Protein AF-A0A6J4PIH4-F1 (afdb_monomer_lite)

Secondary structure (DSSP, 8-state):
-IIIIIHHHHHHHHHHHTHHHHHHHHHHHTT--HHHHHHHHHHHHHHHHHHHHHHHHHHHHHH--

Radius of gyration: 14.38 Å; chains: 1; bounding box: 34×16×41 Å

Organism: NCBI:txid349277

Sequence (65 aa):
MWKRYGIPGVALQAPLLTGPLLATLLALALGAPPRPLLLWMLASVVFWGAALTGAAALGFSLFGL

pLDDT: mean 77.6, std 11.07, range [51.12, 90.81]

Foldseek 3Di:
DCPPDNLLPLLQCQVPPPHLVVSLVVCVVVPHDNVSNVVSNVVNCVVVVCVVVVCVVVVCVVVPD

Structure (mmCIF, N/CA/C/O backbone):
data_AF-A0A6J4PIH4-F1
#
_entry.id   AF-A0A6J4PIH4-F1
#
loop_
_atom_site.group_PDB
_atom_site.id
_atom_site.type_symbol
_atom_site.label_atom_id
_atom_site.label_alt_id
_atom_site.label_comp_id
_atom_site.label_asym_id
_atom_site.label_entity_id
_atom_site.label_seq_id
_atom_site.pdbx_PDB_ins_code
_atom_site.Cartn_x
_atom_site.Cartn_y
_atom_site.Cartn_z
_atom_site.occupancy
_atom_site.B_iso_or_equiv
_atom_site.auth_seq_id
_atom_site.auth_comp_id
_atom_site.auth_asym_id
_atom_site.auth_atom_id
_atom_site.pdbx_PDB_model_num
ATOM 1 N N . MET A 1 1 ? -11.713 6.858 10.640 1.00 51.12 1 MET A N 1
ATOM 2 C CA . MET A 1 1 ? -11.023 7.404 9.444 1.00 51.12 1 MET A CA 1
ATOM 3 C C . MET A 1 1 ? -10.201 6.360 8.674 1.00 51.12 1 MET A C 1
ATOM 5 O O . MET A 1 1 ? -10.102 6.461 7.458 1.00 51.12 1 MET A O 1
ATOM 9 N N . TRP A 1 2 ? -9.712 5.293 9.323 1.00 59.53 2 TRP A N 1
ATOM 10 C CA . TRP A 1 2 ? -8.965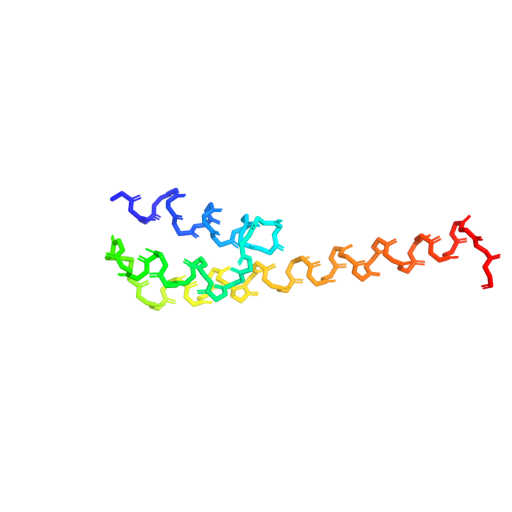 4.203 8.672 1.00 59.53 2 TRP A CA 1
ATOM 11 C C . TRP A 1 2 ? -9.710 3.440 7.553 1.00 59.53 2 TRP A C 1
ATOM 13 O O . TRP A 1 2 ? -9.107 3.157 6.522 1.00 59.53 2 TRP A O 1
ATOM 23 N N . LYS A 1 3 ? -11.015 3.155 7.697 1.00 55.78 3 LYS A N 1
ATOM 24 C CA . LYS A 1 3 ? -11.783 2.297 6.763 1.00 55.78 3 LYS A CA 1
ATOM 25 C C . LYS A 1 3 ? -11.914 2.803 5.314 1.00 55.78 3 LYS A C 1
ATOM 27 O O . LYS A 1 3 ? -12.235 1.989 4.459 1.00 55.78 3 LYS A O 1
ATOM 32 N N . ARG A 1 4 ? -11.729 4.102 5.034 1.00 53.19 4 ARG A N 1
ATOM 33 C CA . ARG A 1 4 ? -12.031 4.677 3.703 1.00 53.19 4 ARG A CA 1
ATOM 34 C C . ARG A 1 4 ? -10.805 5.177 2.932 1.00 53.19 4 ARG A C 1
ATOM 36 O O . ARG A 1 4 ? -10.805 5.059 1.717 1.00 53.19 4 ARG A O 1
ATOM 43 N N . TYR A 1 5 ? -9.768 5.674 3.617 1.00 56.97 5 TYR A N 1
ATOM 44 C CA . TYR A 1 5 ? -8.568 6.225 2.956 1.00 56.97 5 TYR A CA 1
ATOM 45 C C . TYR A 1 5 ? -7.239 5.916 3.662 1.00 56.97 5 TYR A C 1
ATOM 47 O O . TYR A 1 5 ? -6.196 5.953 3.019 1.00 56.97 5 TYR A O 1
ATOM 55 N N . GLY A 1 6 ? -7.250 5.560 4.953 1.00 64.31 6 GLY A N 1
ATOM 56 C CA . GLY A 1 6 ? -6.011 5.304 5.695 1.00 64.31 6 GLY A CA 1
ATOM 57 C C . GLY A 1 6 ? -5.329 3.993 5.299 1.00 64.31 6 GLY A C 1
ATOM 58 O O . GLY A 1 6 ? -4.151 3.992 4.965 1.00 64.31 6 GLY A O 1
ATOM 59 N N . ILE A 1 7 ? -6.064 2.871 5.314 1.00 67.88 7 ILE A N 1
ATOM 60 C CA . ILE A 1 7 ? -5.466 1.530 5.132 1.00 67.88 7 ILE A CA 1
ATOM 61 C C . ILE A 1 7 ? -4.944 1.340 3.704 1.00 67.88 7 ILE A C 1
ATOM 63 O O . ILE A 1 7 ? -3.791 0.936 3.556 1.00 67.88 7 ILE A O 1
ATOM 67 N N . PRO A 1 8 ? -5.729 1.666 2.658 1.00 68.44 8 PRO A N 1
ATOM 68 C CA . PRO A 1 8 ? -5.274 1.495 1.285 1.00 68.44 8 PRO A CA 1
ATOM 69 C C . PRO A 1 8 ? -4.103 2.421 0.953 1.00 68.44 8 PRO A C 1
ATOM 71 O O . PRO A 1 8 ? -3.124 1.969 0.373 1.00 68.44 8 PRO A O 1
ATOM 74 N N . GLY A 1 9 ? -4.175 3.699 1.354 1.00 69.62 9 GLY A N 1
ATOM 75 C CA . GLY A 1 9 ? -3.159 4.702 1.020 1.00 69.62 9 GLY A CA 1
ATOM 76 C C . GLY A 1 9 ? -1.802 4.400 1.650 1.00 69.62 9 GLY A C 1
ATOM 77 O O . GLY A 1 9 ? -0.789 4.376 0.954 1.00 69.62 9 GLY A O 1
ATOM 78 N N . VAL A 1 10 ? -1.791 4.070 2.946 1.00 70.31 10 VAL A N 1
ATOM 79 C CA . VAL A 1 10 ? -0.560 3.702 3.660 1.00 70.31 10 VAL A CA 1
ATOM 80 C C . VAL A 1 10 ? 0.025 2.406 3.100 1.00 70.31 10 VAL A C 1
ATOM 82 O O . VAL A 1 10 ? 1.232 2.322 2.900 1.00 70.31 10 VAL A O 1
ATOM 85 N N . ALA A 1 11 ? -0.813 1.412 2.789 1.00 69.69 11 ALA A N 1
ATOM 86 C CA . ALA A 1 11 ? -0.344 0.151 2.228 1.00 69.69 11 ALA A CA 1
ATOM 87 C C . ALA A 1 11 ? 0.232 0.313 0.815 1.00 69.69 11 ALA A C 1
ATOM 89 O O . ALA A 1 11 ? 1.266 -0.282 0.530 1.00 69.69 11 ALA A O 1
ATOM 90 N N . LEU A 1 12 ? -0.390 1.109 -0.062 1.00 73.25 12 LEU A N 1
ATOM 91 C CA . LEU A 1 12 ? 0.059 1.280 -1.450 1.00 73.25 12 LEU A CA 1
ATOM 92 C C . LEU A 1 12 ? 1.370 2.064 -1.554 1.00 73.25 12 LEU A C 1
ATOM 94 O O . LEU A 1 12 ? 2.179 1.796 -2.438 1.00 73.25 12 LEU A O 1
ATOM 98 N N . GLN A 1 13 ? 1.568 3.037 -0.662 1.00 75.19 13 GLN A N 1
ATOM 99 C CA . GLN A 1 13 ? 2.792 3.836 -0.609 1.00 75.19 13 GLN A CA 1
ATOM 100 C C . GLN A 1 13 ? 3.909 3.165 0.199 1.00 75.19 13 GLN A C 1
ATOM 102 O O . GLN A 1 13 ? 5.071 3.552 0.063 1.00 75.19 13 GLN A O 1
ATOM 107 N N . ALA A 1 14 ? 3.583 2.151 1.009 1.00 73.00 14 ALA A N 1
ATOM 108 C CA . ALA A 1 14 ? 4.555 1.444 1.835 1.00 73.00 14 ALA A CA 1
ATOM 109 C C . ALA A 1 14 ? 5.762 0.930 1.035 1.00 73.00 14 ALA A C 1
ATOM 111 O O . ALA A 1 14 ? 6.877 1.196 1.468 1.00 73.00 14 ALA A O 1
ATOM 112 N N . PRO A 1 15 ? 5.619 0.264 -0.129 1.00 67.75 15 PRO A N 1
ATOM 113 C CA . PRO A 1 15 ? 6.772 -0.292 -0.838 1.00 67.75 15 PRO A CA 1
ATOM 114 C C . PRO A 1 15 ? 7.724 0.772 -1.391 1.00 67.75 15 PRO A C 1
ATOM 116 O O . PRO A 1 15 ? 8.901 0.487 -1.569 1.00 67.75 15 PRO A O 1
ATOM 119 N N . LEU A 1 16 ? 7.228 1.989 -1.634 1.00 67.44 16 LEU A N 1
ATOM 120 C CA . LEU A 1 16 ? 8.009 3.073 -2.227 1.00 67.44 16 LEU A CA 1
ATOM 121 C C . LEU A 1 16 ? 8.679 3.992 -1.198 1.00 67.44 16 LEU A C 1
ATOM 123 O O . LEU A 1 16 ? 9.754 4.509 -1.478 1.00 67.44 16 LEU A O 1
ATOM 127 N N . LEU A 1 17 ? 8.048 4.245 -0.044 1.00 67.19 17 LEU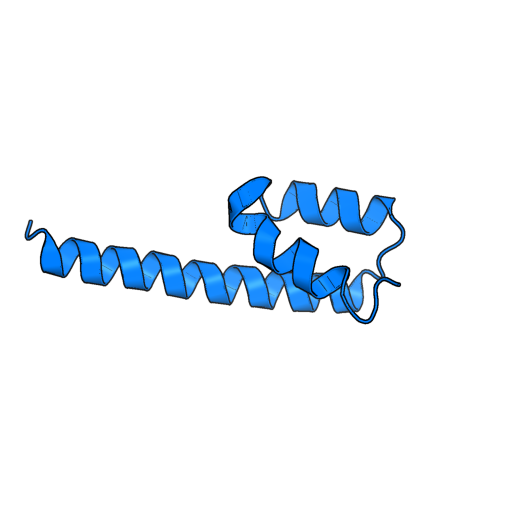 A N 1
ATOM 128 C CA . LEU A 1 17 ? 8.516 5.274 0.899 1.00 67.19 17 LEU A CA 1
ATOM 129 C C . LEU A 1 17 ? 9.252 4.707 2.119 1.00 67.19 17 LEU A C 1
ATOM 131 O O . LEU A 1 17 ? 10.245 5.282 2.554 1.00 67.19 17 LEU A O 1
ATOM 135 N N . THR A 1 18 ? 8.750 3.626 2.716 1.00 73.25 18 THR A N 1
ATOM 136 C CA . THR A 1 18 ? 9.181 3.190 4.063 1.00 73.25 18 THR A CA 1
ATOM 137 C C . THR A 1 18 ? 9.323 1.676 4.224 1.00 73.25 18 THR A C 1
ATOM 139 O O . THR A 1 18 ? 9.839 1.197 5.229 1.00 73.25 18 THR A O 1
ATOM 142 N N . GLY A 1 19 ? 8.900 0.896 3.237 1.00 77.88 19 GLY A N 1
ATOM 143 C CA . GLY A 1 19 ? 8.791 -0.552 3.315 1.00 77.88 19 GLY A CA 1
ATOM 144 C C . GLY A 1 19 ? 7.531 -1.020 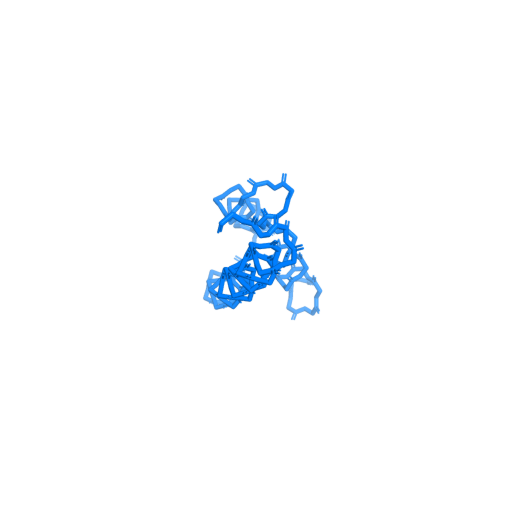4.067 1.00 77.88 19 GLY A C 1
ATOM 145 O O . GLY A 1 19 ? 7.012 -0.318 4.945 1.00 77.88 19 GLY A O 1
ATOM 146 N N . PRO A 1 20 ? 7.036 -2.241 3.774 1.00 80.94 20 PRO A N 1
ATOM 147 C CA . PRO A 1 20 ? 5.865 -2.808 4.441 1.00 80.94 20 PRO A CA 1
ATOM 148 C C . PRO A 1 20 ? 5.989 -2.812 5.968 1.00 80.94 20 PRO A C 1
ATOM 150 O O . PRO A 1 20 ? 5.026 -2.496 6.656 1.00 80.94 20 PRO A O 1
ATOM 153 N N . LEU A 1 21 ? 7.174 -3.093 6.520 1.00 82.44 21 LEU A N 1
ATOM 154 C CA . LEU A 1 21 ? 7.366 -3.234 7.966 1.00 82.44 21 LEU A CA 1
ATOM 155 C C . LEU A 1 21 ? 7.060 -1.933 8.729 1.00 82.44 21 LEU A C 1
ATOM 157 O O . LEU A 1 21 ? 6.212 -1.926 9.621 1.00 82.44 21 LEU A O 1
ATOM 161 N N . LEU A 1 22 ? 7.685 -0.816 8.336 1.00 82.25 22 LEU A N 1
ATOM 162 C CA . LEU A 1 22 ? 7.477 0.484 8.982 1.00 82.25 22 LEU A CA 1
ATOM 163 C C . LEU A 1 22 ? 6.045 0.990 8.789 1.00 82.25 22 LEU A C 1
ATOM 165 O O . LEU A 1 22 ? 5.441 1.498 9.731 1.00 82.25 22 LEU A O 1
ATOM 169 N N . ALA A 1 23 ? 5.468 0.795 7.602 1.00 82.38 23 ALA A N 1
ATOM 170 C CA . ALA A 1 23 ? 4.076 1.146 7.346 1.00 82.38 23 ALA A CA 1
ATOM 171 C C . ALA A 1 23 ? 3.098 0.331 8.209 1.00 82.38 23 ALA A C 1
ATOM 173 O O . ALA A 1 23 ? 2.096 0.873 8.675 1.00 82.38 23 ALA A O 1
ATOM 174 N N . THR A 1 24 ? 3.399 -0.948 8.468 1.00 83.94 24 THR A N 1
ATOM 175 C CA . THR A 1 24 ? 2.565 -1.809 9.326 1.00 83.94 24 THR A CA 1
ATOM 176 C C . THR A 1 24 ? 2.628 -1.298 10.755 1.00 83.94 24 THR A C 1
ATOM 178 O O . THR A 1 24 ? 1.594 -1.118 11.393 1.00 83.94 24 THR A O 1
ATOM 181 N N . LEU A 1 25 ? 3.843 -1.030 11.244 1.00 85.00 25 LEU A N 1
ATOM 182 C CA . LEU A 1 25 ? 4.086 -0.537 12.595 1.00 85.00 25 LEU A CA 1
ATOM 183 C C . LEU A 1 25 ? 3.387 0.803 12.827 1.00 85.00 25 LEU A C 1
ATOM 185 O O . LEU A 1 25 ? 2.688 0.952 13.823 1.00 85.00 25 LEU A O 1
ATOM 189 N N . LEU A 1 26 ? 3.501 1.743 11.885 1.00 84.31 26 LEU A N 1
ATOM 190 C CA . LEU A 1 26 ? 2.812 3.033 11.955 1.00 84.31 26 LEU A CA 1
ATOM 191 C C . LEU A 1 26 ? 1.293 2.875 11.903 1.00 84.31 26 LEU A C 1
ATOM 193 O O . LEU A 1 26 ? 0.585 3.494 12.694 1.00 84.31 26 LEU A O 1
ATOM 197 N N . ALA A 1 27 ? 0.779 2.033 11.005 1.00 83.94 27 ALA A N 1
ATOM 198 C CA . ALA A 1 27 ? -0.654 1.796 10.904 1.00 83.94 27 ALA A CA 1
ATOM 199 C C . ALA A 1 27 ? -1.218 1.207 12.204 1.00 83.94 27 ALA A C 1
ATOM 201 O O . ALA A 1 27 ? -2.229 1.691 12.710 1.00 83.94 27 ALA A O 1
ATOM 202 N N . LEU A 1 28 ? -0.540 0.214 12.782 1.00 85.12 28 LEU A N 1
ATOM 203 C CA . LEU A 1 28 ? -0.921 -0.386 14.060 1.00 85.12 28 LE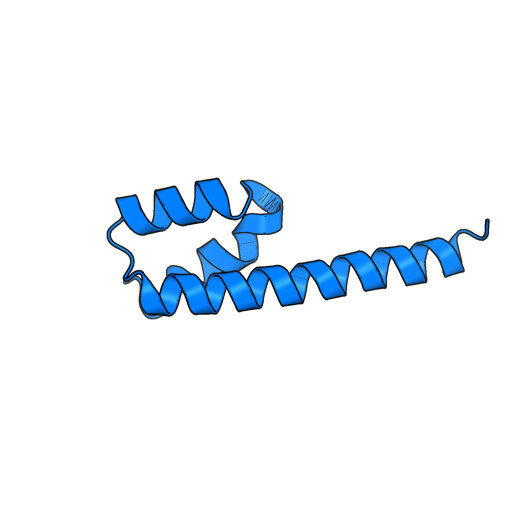U A CA 1
ATOM 204 C C . LEU A 1 28 ? -0.790 0.606 15.225 1.00 85.12 28 LEU A C 1
ATOM 206 O O . LEU A 1 28 ? -1.708 0.693 16.036 1.00 85.12 28 LEU A O 1
ATOM 210 N N . ALA A 1 29 ? 0.286 1.399 15.278 1.00 85.00 29 ALA A N 1
ATOM 211 C CA . ALA A 1 29 ? 0.486 2.438 16.295 1.00 85.00 29 ALA A CA 1
ATOM 212 C C . ALA A 1 29 ? -0.614 3.514 16.258 1.00 85.00 29 ALA A C 1
ATOM 214 O O . ALA A 1 29 ? -1.031 4.027 17.291 1.00 85.00 29 ALA A O 1
ATOM 215 N N . LEU A 1 30 ? -1.139 3.808 15.068 1.00 85.44 30 LEU A N 1
ATOM 216 C CA . LEU A 1 30 ? -2.267 4.714 14.838 1.00 85.44 30 LEU A CA 1
ATOM 217 C C . LEU A 1 30 ? -3.643 4.031 14.995 1.00 85.44 30 LEU A C 1
ATOM 219 O O . LEU A 1 30 ? -4.668 4.610 14.620 1.00 85.44 30 LEU A O 1
ATOM 223 N N . GLY A 1 31 ? -3.691 2.797 15.506 1.00 83.75 31 GLY A N 1
ATOM 224 C CA . GLY A 1 31 ? -4.927 2.072 15.805 1.00 83.75 31 GLY A CA 1
ATOM 225 C C . GLY A 1 31 ? -5.624 1.452 14.590 1.00 83.75 31 GLY A C 1
ATOM 226 O O . GLY A 1 31 ? -6.843 1.258 14.615 1.00 83.75 31 GLY A O 1
ATOM 227 N N . ALA A 1 32 ? -4.901 1.158 13.504 1.00 82.81 32 ALA A N 1
ATOM 228 C CA . ALA A 1 32 ? -5.478 0.462 12.359 1.00 82.81 32 ALA A CA 1
ATOM 229 C C . ALA A 1 32 ? -5.928 -0.960 12.743 1.00 82.81 32 ALA A C 1
ATOM 231 O O . ALA A 1 32 ? -5.207 -1.682 13.435 1.00 82.81 32 ALA A O 1
ATOM 232 N N . PRO A 1 33 ? -7.091 -1.419 12.249 1.00 84.62 33 PRO A N 1
ATOM 233 C CA . PRO A 1 33 ? -7.515 -2.794 12.455 1.00 84.62 33 PRO A CA 1
ATOM 234 C C . PRO A 1 33 ? -6.557 -3.757 11.720 1.00 84.62 33 PRO A C 1
ATOM 236 O O . PRO A 1 33 ? -6.302 -3.562 10.528 1.00 84.62 33 PRO A O 1
ATOM 239 N N . PRO A 1 34 ? -6.066 -4.827 12.373 1.00 80.44 34 PRO A N 1
ATOM 240 C CA . PRO A 1 34 ? -5.008 -5.675 11.818 1.00 80.44 34 PRO A CA 1
ATOM 241 C C . PRO A 1 34 ? -5.464 -6.520 10.621 1.00 80.44 34 PRO A C 1
ATOM 243 O O . PRO A 1 34 ? -4.727 -6.657 9.650 1.00 80.44 34 PRO A O 1
ATOM 246 N N . ARG A 1 35 ? -6.696 -7.056 10.634 1.00 85.75 35 ARG A N 1
ATOM 247 C CA . ARG A 1 35 ? -7.189 -7.931 9.548 1.00 85.75 35 ARG A CA 1
ATOM 248 C C . ARG A 1 35 ? -7.287 -7.218 8.187 1.00 85.75 35 ARG A C 1
ATOM 250 O O . ARG A 1 35 ? -6.746 -7.744 7.218 1.00 85.75 35 ARG A O 1
ATOM 257 N N . PRO A 1 36 ? -7.934 -6.039 8.069 1.00 83.88 36 PRO A N 1
ATOM 258 C CA . PRO A 1 36 ? -7.995 -5.326 6.794 1.00 83.88 36 PRO A CA 1
ATOM 259 C C . PRO A 1 36 ? -6.636 -4.755 6.380 1.00 83.88 36 PRO A C 1
ATOM 261 O O . PRO A 1 36 ? -6.363 -4.669 5.188 1.00 83.88 36 PRO A O 1
ATOM 264 N N . LEU A 1 37 ? -5.788 -4.385 7.348 1.00 84.62 37 LEU A N 1
ATOM 265 C CA . LEU A 1 37 ? -4.425 -3.922 7.090 1.00 84.62 37 LEU A CA 1
ATOM 266 C C . LEU A 1 37 ? -3.590 -5.005 6.405 1.00 84.62 37 LEU A C 1
ATOM 268 O O . LEU A 1 37 ? -3.000 -4.740 5.365 1.00 84.62 37 LEU A O 1
ATOM 272 N N . LEU A 1 38 ? -3.614 -6.232 6.932 1.00 84.50 38 LEU A N 1
ATOM 273 C CA . LEU A 1 38 ? -2.923 -7.380 6.340 1.00 84.50 38 LEU A CA 1
ATOM 274 C C . LEU A 1 38 ? -3.368 -7.651 4.898 1.00 84.50 38 LEU A C 1
ATOM 276 O O . LEU A 1 38 ? -2.525 -7.837 4.025 1.00 84.50 38 LEU A O 1
ATOM 280 N N . LEU A 1 39 ? -4.677 -7.626 4.628 1.00 85.88 39 LEU A N 1
ATOM 281 C CA . LEU A 1 39 ? -5.207 -7.848 3.277 1.00 85.88 39 LEU A CA 1
ATOM 282 C C . LEU A 1 39 ? -4.734 -6.772 2.292 1.00 85.88 39 LEU A C 1
ATOM 284 O O . LEU A 1 39 ? -4.307 -7.089 1.185 1.00 85.88 39 LEU A O 1
ATOM 288 N N . TRP A 1 40 ? -4.762 -5.505 2.708 1.00 83.69 40 TRP A N 1
ATOM 289 C CA . TRP A 1 40 ? -4.281 -4.394 1.885 1.00 83.69 40 TRP A CA 1
ATOM 290 C C . TRP A 1 40 ? -2.769 -4.416 1.676 1.00 83.69 40 TRP A C 1
ATOM 292 O O . TRP A 1 40 ? -2.294 -4.059 0.600 1.00 83.69 40 TRP A O 1
ATOM 302 N N . MET A 1 41 ? -2.007 -4.866 2.670 1.00 84.62 41 MET A N 1
ATOM 303 C CA . MET A 1 41 ? -0.564 -5.038 2.534 1.00 84.62 41 MET A CA 1
ATOM 304 C C . MET A 1 41 ? -0.195 -6.157 1.573 1.00 84.62 41 MET A C 1
ATOM 306 O O . MET A 1 41 ? 0.676 -5.953 0.733 1.00 84.62 41 MET A O 1
ATOM 310 N N . LEU A 1 42 ? -0.884 -7.299 1.641 1.00 87.44 42 LEU A N 1
ATOM 311 C CA . LEU A 1 42 ? -0.703 -8.376 0.669 1.00 87.44 42 LEU A CA 1
ATOM 312 C C . LEU A 1 42 ? -1.024 -7.894 -0.747 1.00 87.44 42 LEU A C 1
ATOM 314 O O . LEU A 1 42 ? -0.218 -8.092 -1.653 1.00 87.44 42 LEU A O 1
ATOM 318 N N . ALA A 1 43 ? -2.150 -7.198 -0.927 1.00 88.00 43 ALA A N 1
ATOM 319 C CA . ALA A 1 43 ? -2.520 -6.628 -2.219 1.00 88.00 43 ALA A CA 1
ATOM 320 C C . ALA A 1 43 ? -1.450 -5.657 -2.748 1.00 88.00 43 ALA A C 1
ATOM 322 O O . ALA A 1 43 ? -1.088 -5.725 -3.919 1.00 88.00 43 ALA A O 1
ATOM 323 N N . SER A 1 44 ? -0.904 -4.797 -1.883 1.00 85.62 44 SER A N 1
ATOM 324 C CA . SER A 1 44 ? 0.156 -3.852 -2.247 1.00 85.62 44 SER A CA 1
ATOM 325 C C . SER A 1 44 ? 1.455 -4.549 -2.658 1.00 85.62 44 SER A C 1
ATOM 327 O O . SER A 1 44 ? 2.024 -4.217 -3.695 1.00 85.62 44 SER A O 1
ATOM 329 N N . VAL A 1 45 ? 1.905 -5.549 -1.892 1.00 86.56 45 VAL A N 1
ATOM 330 C CA . VAL A 1 45 ? 3.124 -6.316 -2.202 1.00 86.56 45 VAL A CA 1
ATOM 331 C C . VAL A 1 45 ? 2.981 -7.069 -3.521 1.00 86.56 45 VAL A C 1
ATOM 333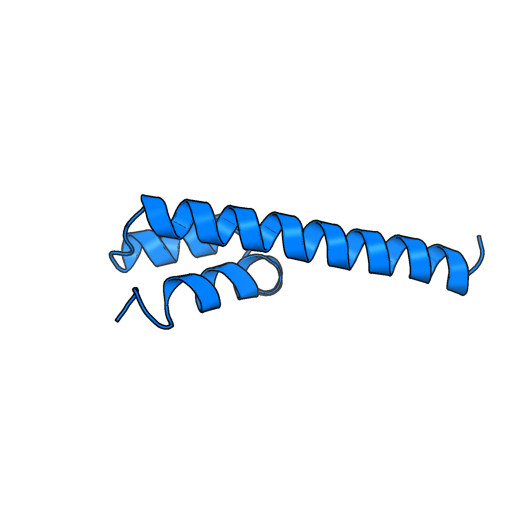 O O . VAL A 1 45 ? 3.899 -7.040 -4.334 1.00 86.56 45 VAL A O 1
ATOM 336 N N . VAL A 1 46 ? 1.833 -7.707 -3.762 1.00 90.50 46 VAL A N 1
ATOM 337 C CA . VAL A 1 46 ? 1.571 -8.412 -5.025 1.00 90.50 46 VAL A CA 1
ATOM 338 C C . VAL A 1 46 ? 1.536 -7.430 -6.196 1.00 90.50 46 VAL A C 1
ATOM 340 O O . VAL A 1 46 ? 2.159 -7.687 -7.224 1.00 90.50 46 VAL A O 1
ATOM 343 N N . PHE A 1 47 ? 0.861 -6.289 -6.034 1.00 89.69 47 PHE A N 1
ATOM 344 C CA . PHE A 1 47 ? 0.773 -5.255 -7.063 1.00 89.69 47 PHE A CA 1
ATOM 345 C C . PHE A 1 47 ? 2.150 -4.689 -7.427 1.00 89.69 47 PHE A C 1
ATOM 347 O O . PHE A 1 47 ? 2.524 -4.688 -8.597 1.00 89.69 47 PHE A O 1
ATOM 354 N N . TRP A 1 48 ? 2.926 -4.248 -6.434 1.00 87.31 48 TRP A N 1
ATOM 355 C CA . TRP A 1 48 ? 4.252 -3.675 -6.661 1.00 87.31 48 TRP A CA 1
ATOM 356 C C . TRP A 1 48 ? 5.280 -4.710 -7.101 1.00 87.31 48 TRP A C 1
ATOM 358 O O . TRP A 1 48 ? 6.111 -4.400 -7.948 1.00 87.31 48 TRP A O 1
ATOM 368 N N . GLY A 1 49 ? 5.203 -5.938 -6.586 1.00 88.88 49 GLY A N 1
ATOM 369 C CA . GLY A 1 49 ? 6.017 -7.051 -7.064 1.00 88.88 49 GLY A CA 1
ATOM 370 C C . GLY A 1 49 ? 5.788 -7.288 -8.553 1.00 88.88 49 GLY A C 1
ATOM 371 O O . GLY A 1 49 ? 6.731 -7.229 -9.331 1.00 88.88 49 GLY A O 1
ATOM 372 N N . ALA A 1 50 ? 4.532 -7.438 -8.979 1.00 90.81 50 ALA A N 1
ATOM 373 C CA . ALA A 1 50 ? 4.200 -7.609 -10.391 1.00 90.81 50 ALA A CA 1
ATOM 374 C C . ALA A 1 50 ? 4.596 -6.392 -11.244 1.00 90.81 50 ALA A C 1
ATOM 376 O O . ALA A 1 50 ? 5.142 -6.565 -12.332 1.00 90.81 50 ALA A O 1
ATOM 377 N N . ALA A 1 51 ? 4.364 -5.171 -10.755 1.00 89.75 51 ALA A N 1
ATOM 378 C CA . ALA A 1 51 ? 4.706 -3.946 -11.472 1.00 89.75 51 ALA A CA 1
ATOM 379 C C . ALA A 1 51 ? 6.220 -3.792 -11.667 1.00 89.75 51 ALA A C 1
ATOM 381 O O . ALA A 1 51 ? 6.660 -3.515 -12.779 1.00 89.75 51 ALA A O 1
ATOM 382 N N . LEU A 1 52 ? 7.024 -4.005 -10.620 1.00 87.31 52 LEU A N 1
ATOM 383 C CA . LEU A 1 52 ? 8.484 -3.907 -10.692 1.00 87.31 52 LEU A CA 1
ATOM 384 C C . LEU A 1 52 ? 9.094 -5.071 -11.466 1.00 87.31 52 LEU A C 1
ATOM 386 O O . LEU A 1 52 ? 10.003 -4.846 -12.254 1.00 87.31 52 LEU A O 1
ATOM 390 N N . THR A 1 53 ? 8.587 -6.294 -11.303 1.00 90.62 53 THR A N 1
ATOM 391 C CA . THR A 1 53 ? 9.014 -7.437 -12.119 1.00 90.62 53 THR A CA 1
ATOM 392 C C . THR A 1 53 ? 8.669 -7.219 -13.587 1.00 90.62 53 THR A C 1
ATOM 394 O O . THR A 1 53 ? 9.507 -7.474 -14.442 1.00 90.62 53 THR A O 1
ATOM 397 N N . GLY A 1 54 ? 7.477 -6.703 -13.893 1.00 90.69 54 GLY A N 1
ATOM 398 C CA . GLY A 1 54 ? 7.081 -6.351 -15.254 1.00 90.69 54 GLY A CA 1
ATOM 399 C C . GLY A 1 54 ? 7.947 -5.231 -15.828 1.00 90.69 54 GLY A C 1
ATOM 400 O O . GLY A 1 54 ? 8.468 -5.368 -16.928 1.00 90.69 54 GLY A O 1
ATOM 401 N N . ALA A 1 55 ? 8.172 -4.159 -15.067 1.00 87.62 55 ALA A N 1
ATOM 402 C CA . ALA A 1 55 ? 9.051 -3.063 -15.463 1.00 87.62 55 ALA A CA 1
ATOM 403 C C . ALA A 1 55 ? 10.499 -3.528 -15.661 1.00 87.62 55 ALA A C 1
ATOM 405 O O . ALA A 1 55 ? 11.140 -3.108 -16.616 1.00 87.62 55 ALA A O 1
ATOM 406 N N . ALA A 1 56 ? 11.003 -4.424 -14.810 1.00 86.19 56 ALA A N 1
ATOM 407 C CA . ALA A 1 56 ? 12.319 -5.025 -14.961 1.00 86.19 56 ALA A CA 1
ATOM 408 C C . ALA A 1 56 ? 12.369 -5.927 -16.197 1.00 86.19 56 ALA A C 1
ATOM 410 O O . ALA A 1 56 ? 13.268 -5.766 -17.003 1.00 86.19 56 ALA A O 1
ATOM 411 N N . ALA A 1 57 ? 11.398 -6.818 -16.407 1.00 86.50 57 ALA A N 1
ATOM 412 C CA . ALA A 1 57 ? 11.360 -7.702 -17.571 1.00 86.50 57 ALA A CA 1
ATOM 413 C C . ALA A 1 57 ? 11.258 -6.917 -18.890 1.00 86.50 57 ALA A C 1
ATOM 415 O O . ALA A 1 57 ? 11.993 -7.194 -19.836 1.00 86.50 57 ALA A O 1
ATOM 416 N N . LEU A 1 58 ? 10.397 -5.896 -18.944 1.00 83.00 58 LEU A N 1
ATOM 417 C CA . LEU A 1 58 ? 10.269 -4.997 -20.094 1.00 83.00 58 LEU A CA 1
ATOM 418 C C . LEU A 1 58 ? 11.502 -4.103 -20.254 1.00 83.00 58 LEU A C 1
ATOM 420 O O .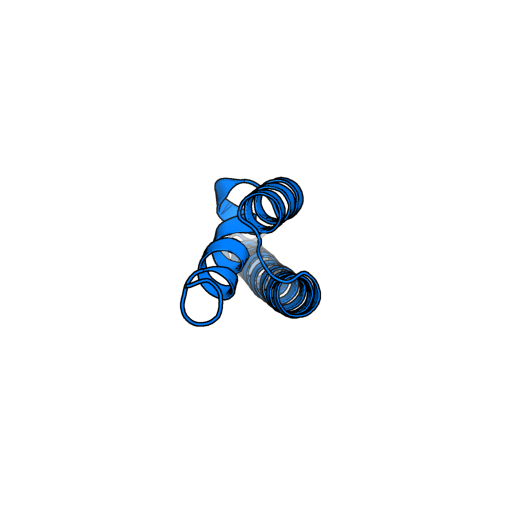 LEU A 1 58 ? 11.941 -3.877 -21.373 1.00 83.00 58 LEU A O 1
ATOM 424 N N . GLY A 1 59 ? 12.087 -3.628 -19.156 1.00 71.88 59 GLY A N 1
ATOM 425 C CA . GLY A 1 59 ? 13.316 -2.837 -19.147 1.00 71.88 59 GLY A CA 1
ATOM 426 C C . GLY A 1 59 ? 14.527 -3.636 -19.625 1.00 71.88 59 GLY A C 1
ATOM 427 O O . GLY A 1 59 ? 15.279 -3.145 -20.454 1.00 71.88 59 GLY A O 1
ATOM 428 N N . PHE A 1 60 ? 14.667 -4.891 -19.197 1.00 62.97 60 PHE A N 1
ATOM 429 C CA . PHE A 1 60 ? 15.637 -5.847 -19.736 1.00 62.97 60 PHE A CA 1
ATOM 430 C C . PHE A 1 60 ? 15.406 -6.079 -21.234 1.00 62.97 60 PHE A C 1
ATOM 432 O O . PHE A 1 60 ? 16.357 -6.069 -22.008 1.00 62.97 60 PHE A O 1
ATOM 439 N N . SER A 1 61 ? 14.146 -6.202 -21.658 1.00 63.12 61 SER A N 1
ATOM 440 C CA . SER A 1 61 ? 13.790 -6.370 -23.075 1.00 63.12 61 SER A CA 1
ATOM 441 C C . SER A 1 61 ? 14.084 -5.121 -23.922 1.00 63.12 61 SER A C 1
ATOM 443 O O . SER A 1 61 ? 14.426 -5.240 -25.093 1.00 63.12 61 SER A O 1
ATOM 445 N N . LEU A 1 62 ? 13.945 -3.923 -23.342 1.00 60.47 62 LEU A N 1
ATOM 446 C CA . LEU A 1 62 ? 14.192 -2.630 -23.993 1.00 60.47 62 LEU A CA 1
ATOM 447 C C . LEU A 1 62 ? 15.674 -2.227 -23.985 1.00 60.47 62 LEU A C 1
ATOM 449 O O . LEU A 1 62 ? 16.102 -1.515 -24.889 1.00 60.47 62 LEU A O 1
ATOM 453 N N . PHE A 1 63 ? 16.441 -2.646 -22.973 1.00 66.81 63 PHE A N 1
ATOM 454 C CA . PHE A 1 63 ? 17.852 -2.280 -22.797 1.00 66.81 63 PHE A CA 1
ATOM 455 C C . PHE A 1 63 ? 18.841 -3.368 -23.255 1.00 66.81 63 PHE A C 1
ATOM 457 O O . PHE A 1 63 ? 20.034 -3.096 -23.309 1.00 66.81 63 PHE A O 1
ATOM 464 N N . GLY A 1 64 ? 18.357 -4.557 -23.637 1.00 61.78 64 GLY A N 1
ATOM 465 C CA . GLY A 1 64 ? 19.072 -5.529 -24.474 1.00 61.78 64 GLY A CA 1
ATOM 466 C C . GLY A 1 64 ? 20.473 -5.927 -23.996 1.00 61.78 64 GLY A C 1
ATOM 467 O O . GLY A 1 64 ? 21.455 -5.596 -24.659 1.00 61.78 64 GLY A O 1
ATOM 468 N N . LEU A 1 65 ? 20.555 -6.675 -22.892 1.00 53.66 65 LEU A N 1
ATOM 469 C CA . LEU A 1 65 ? 21.689 -7.568 -22.609 1.00 53.66 65 LEU A CA 1
ATOM 470 C C . LEU A 1 65 ? 21.286 -9.014 -22.899 1.00 53.66 65 LEU A C 1
ATOM 472 O O . LEU A 1 65 ? 20.176 -9.396 -22.461 1.00 53.66 65 LEU A O 1
#